Protein AF-J9FDU2-F1 (afdb_monomer)

InterPro domains:
  IPR003699 S-adenosylmethionine:tRNA ribosyltransferase-isomerase, QueA [PF02547] (1-35)
  IPR036100 S-adenosylmethionine:tRNA ribosyltransferase-isomerase, QueA superfamily [SSF111337] (1-36)
  IPR042118 QueA, domain 1 [G3DSA:3.40.1780.10] (1-36)

Structure (mmCIF, N/CA/C/O backbone):
data_AF-J9FDU2-F1
#
_entry.id   AF-J9FDU2-F1
#
loop_
_atom_site.group_PDB
_atom_site.id
_atom_site.type_symbol
_atom_site.label_atom_id
_atom_site.label_alt_id
_atom_site.label_comp_id
_atom_site.label_asym_id
_atom_site.label_entity_id
_atom_site.label_seq_id
_atom_site.pdbx_PDB_ins_code
_atom_site.Cartn_x
_atom_site.Cartn_y
_atom_site.Cartn_z
_atom_site.occupancy
_atom_site.B_iso_or_equiv
_atom_site.auth_seq_id
_atom_site.auth_comp_id
_atom_site.auth_asym_id
_atom_site.auth_atom_id
_atom_site.pdbx_PDB_model_num
ATOM 1 N N . MET A 1 1 ? 6.745 1.952 -5.756 1.00 77.69 1 MET A N 1
ATOM 2 C CA . MET A 1 1 ? 7.564 1.668 -6.959 1.00 77.69 1 MET A CA 1
ATOM 3 C C . MET A 1 1 ? 7.532 0.196 -7.352 1.00 77.69 1 MET A C 1
ATOM 5 O O . MET A 1 1 ? 6.998 -0.063 -8.413 1.00 77.69 1 MET A O 1
ATOM 9 N N . MET A 1 2 ? 7.998 -0.762 -6.533 1.00 94.69 2 MET A N 1
ATOM 10 C CA . MET A 1 2 ? 8.014 -2.190 -6.931 1.00 94.69 2 MET A CA 1
ATOM 11 C C . MET A 1 2 ? 6.625 -2.783 -7.240 1.00 94.69 2 MET A C 1
ATOM 13 O O . MET A 1 2 ? 6.453 -3.435 -8.264 1.00 94.69 2 MET A O 1
ATOM 17 N N . ALA A 1 3 ? 5.616 -2.519 -6.401 1.00 94.94 3 ALA A N 1
ATOM 18 C CA . ALA A 1 3 ? 4.247 -2.981 -6.661 1.00 94.94 3 ALA A CA 1
ATOM 19 C C . ALA A 1 3 ? 3.684 -2.389 -7.968 1.00 94.94 3 ALA A C 1
A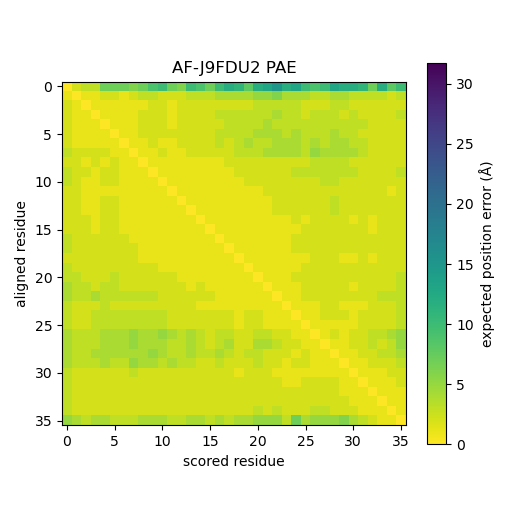TOM 21 O O . ALA A 1 3 ? 3.200 -3.125 -8.816 1.00 94.94 3 ALA A O 1
ATOM 22 N N . ALA A 1 4 ? 3.858 -1.078 -8.180 1.00 95.44 4 ALA A N 1
ATOM 23 C CA . ALA A 1 4 ? 3.459 -0.375 -9.404 1.00 95.44 4 ALA A CA 1
ATOM 24 C C . ALA A 1 4 ? 4.196 -0.859 -10.666 1.00 95.44 4 ALA A C 1
ATOM 26 O O . ALA A 1 4 ? 3.609 -0.876 -11.740 1.00 95.44 4 ALA A O 1
ATOM 27 N N . SER A 1 5 ? 5.465 -1.274 -10.566 1.00 96.62 5 SER A N 1
ATOM 28 C CA . SER A 1 5 ? 6.169 -1.868 -11.711 1.00 96.62 5 SER A CA 1
ATOM 29 C C . SER A 1 5 ? 5.669 -3.271 -12.056 1.00 96.62 5 SER A C 1
ATOM 31 O O . SER A 1 5 ? 5.809 -3.684 -13.199 1.00 96.62 5 SER A O 1
ATOM 33 N N . PHE A 1 6 ? 5.104 -3.997 -11.086 1.00 95.31 6 PHE A N 1
ATOM 34 C CA . PHE A 1 6 ? 4.577 -5.348 -11.287 1.00 95.31 6 PHE A CA 1
ATOM 35 C C . PHE A 1 6 ? 3.111 -5.337 -11.744 1.00 95.31 6 PHE A C 1
ATOM 37 O O . PHE A 1 6 ? 2.769 -5.994 -12.718 1.00 95.31 6 PHE A O 1
ATOM 44 N N . GLY A 1 7 ? 2.260 -4.559 -11.070 1.00 94.31 7 GLY A N 1
ATOM 45 C CA . GLY A 1 7 ? 0.818 -4.480 -11.329 1.00 94.31 7 GLY A CA 1
ATOM 46 C C . GLY A 1 7 ? 0.367 -3.289 -12.181 1.00 94.31 7 GLY A C 1
ATOM 47 O O . GLY A 1 7 ? -0.830 -3.098 -12.355 1.00 94.31 7 GLY A O 1
ATOM 48 N N . GLY A 1 8 ? 1.290 -2.472 -12.696 1.00 96.81 8 GLY A N 1
ATOM 49 C CA . GLY A 1 8 ? 0.968 -1.229 -13.403 1.00 96.81 8 GLY A CA 1
ATOM 50 C C . GLY A 1 8 ? 0.712 -0.057 -12.448 1.00 96.81 8 GLY A C 1
ATOM 51 O O . GLY A 1 8 ? 0.213 -0.224 -11.338 1.00 96.81 8 GLY A O 1
ATOM 52 N N . TYR A 1 9 ? 1.092 1.154 -12.862 1.00 96.38 9 TYR A N 1
ATOM 53 C CA . TYR A 1 9 ? 1.037 2.324 -11.982 1.00 96.38 9 TYR A CA 1
ATOM 54 C C . TYR A 1 9 ? -0.396 2.732 -11.630 1.00 96.38 9 TYR A C 1
ATOM 56 O O . TYR A 1 9 ? -0.703 2.866 -10.450 1.00 96.38 9 TYR A O 1
ATOM 64 N N . GLU A 1 10 ? -1.261 2.889 -12.633 1.00 97.38 10 GLU A N 1
ATOM 65 C CA . GLU A 1 10 ? -2.643 3.352 -12.441 1.00 97.38 10 GLU A CA 1
ATOM 66 C C . GLU A 1 10 ? -3.435 2.392 -11.548 1.00 97.38 10 GLU A C 1
ATOM 68 O O . GLU A 1 10 ? -3.922 2.804 -10.500 1.00 97.38 10 GLU A O 1
ATOM 73 N N . LEU A 1 11 ? -3.443 1.097 -11.885 1.00 97.00 11 LEU A N 1
ATOM 74 C CA . LEU A 1 11 ? -4.162 0.073 -11.121 1.00 97.00 11 LEU A CA 1
ATOM 75 C C . LEU A 1 11 ? -3.719 0.016 -9.654 1.00 97.00 11 LEU A C 1
ATOM 77 O O . LEU A 1 11 ? -4.542 -0.076 -8.745 1.00 97.00 11 LEU A O 1
ATOM 81 N N . ILE A 1 12 ? -2.408 0.062 -9.410 1.00 97.81 12 ILE A N 1
ATOM 82 C CA . ILE A 1 12 ? -1.875 -0.017 -8.051 1.00 97.81 12 ILE A CA 1
ATOM 83 C C . ILE A 1 12 ? -2.234 1.236 -7.253 1.00 97.81 12 ILE A C 1
ATOM 85 O O . ILE A 1 12 ? -2.572 1.118 -6.077 1.00 97.81 12 ILE A O 1
ATOM 89 N N . MET A 1 13 ? -2.196 2.419 -7.868 1.00 97.19 13 MET A N 1
ATOM 90 C CA . MET A 1 13 ? -2.579 3.659 -7.193 1.00 97.19 13 MET A CA 1
ATOM 91 C C . MET A 1 13 ? -4.079 3.707 -6.884 1.00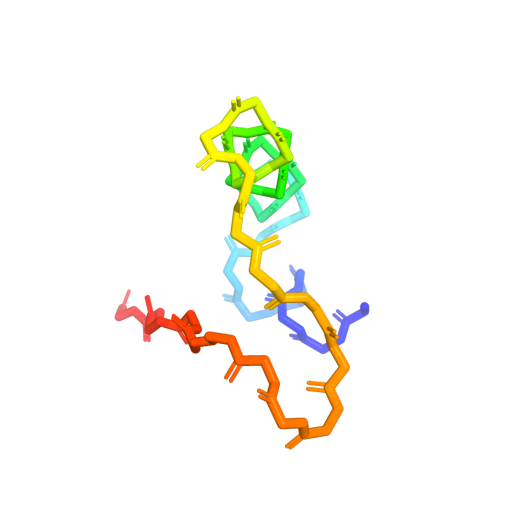 97.19 13 MET A C 1
ATOM 93 O O . MET A 1 13 ? -4.436 4.045 -5.759 1.00 97.19 13 MET A O 1
ATOM 97 N N . GLU A 1 14 ? -4.940 3.273 -7.807 1.00 97.88 14 GLU A N 1
ATOM 98 C CA . GLU A 1 14 ? -6.379 3.140 -7.543 1.00 97.88 14 GLU A CA 1
ATOM 99 C C . GLU A 1 14 ? -6.657 2.164 -6.386 1.00 97.88 14 GLU A C 1
ATOM 101 O O . GLU A 1 14 ? -7.457 2.455 -5.496 1.00 97.88 14 GLU A O 1
ATOM 106 N N . ALA A 1 15 ? -5.951 1.029 -6.333 1.00 97.69 15 ALA A N 1
ATOM 107 C CA . ALA A 1 15 ? -6.079 0.077 -5.230 1.00 97.69 15 ALA A CA 1
ATOM 108 C C . ALA A 1 15 ? -5.633 0.672 -3.879 1.00 97.69 15 ALA A C 1
ATOM 110 O O . ALA A 1 15 ? -6.248 0.387 -2.848 1.00 97.69 15 ALA A O 1
ATOM 111 N N . TYR A 1 16 ? -4.590 1.512 -3.866 1.00 97.19 16 TYR A N 1
ATOM 112 C CA . TYR A 1 16 ? -4.182 2.248 -2.666 1.00 97.19 16 TYR A CA 1
ATOM 113 C C . TYR A 1 16 ? -5.256 3.239 -2.204 1.00 97.19 16 TYR A C 1
ATOM 115 O O . 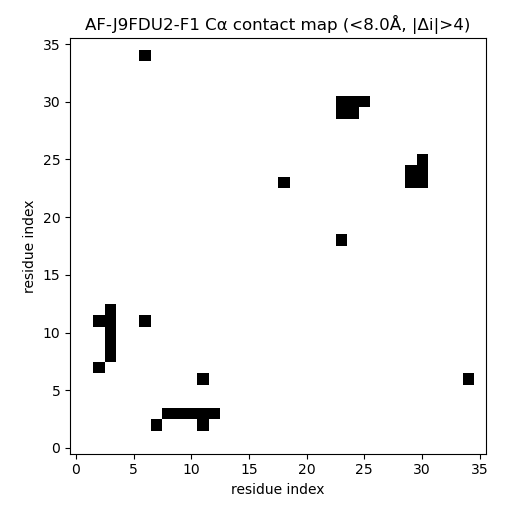TYR A 1 16 ? -5.512 3.318 -1.002 1.00 97.19 16 TYR A O 1
ATOM 123 N N . ASP A 1 17 ? -5.907 3.950 -3.126 1.00 97.94 17 ASP A N 1
ATOM 124 C CA . ASP A 1 17 ? -6.980 4.892 -2.794 1.00 97.94 17 ASP A CA 1
ATOM 125 C C . ASP A 1 17 ? -8.178 4.178 -2.157 1.00 97.94 17 ASP A C 1
ATOM 127 O O . ASP A 1 17 ? -8.681 4.610 -1.116 1.00 97.94 17 ASP A O 1
ATOM 131 N N . VAL A 1 18 ? -8.580 3.029 -2.708 1.00 98.06 18 VAL A N 1
ATOM 132 C CA . VAL A 1 18 ? -9.622 2.179 -2.109 1.00 98.06 18 VAL A CA 1
ATOM 133 C C . VAL A 1 18 ? -9.198 1.693 -0.720 1.00 98.06 18 VAL A C 1
ATOM 135 O O . VAL A 1 18 ? -9.971 1.778 0.234 1.00 98.06 18 VAL A O 1
ATOM 138 N N . ALA A 1 19 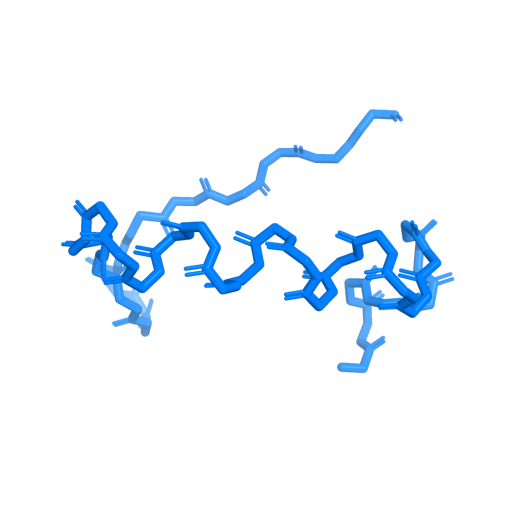? -7.952 1.242 -0.562 1.00 97.88 19 ALA A N 1
ATOM 139 C CA . ALA A 1 19 ? -7.436 0.782 0.726 1.00 97.88 19 ALA A CA 1
ATOM 140 C C . ALA A 1 19 ? -7.422 1.899 1.791 1.00 97.88 19 ALA A C 1
ATOM 142 O O . ALA A 1 19 ? -7.672 1.635 2.969 1.00 97.88 19 ALA A O 1
ATOM 143 N N . LEU A 1 20 ? -7.188 3.156 1.396 1.00 97.50 20 LEU A N 1
ATOM 144 C CA . LEU A 1 20 ? -7.298 4.312 2.290 1.00 97.50 20 LEU A CA 1
ATOM 145 C C . LEU A 1 20 ? -8.749 4.580 2.710 1.00 97.50 20 LEU A C 1
ATOM 147 O O . LEU A 1 20 ? -9.003 4.813 3.894 1.00 97.50 20 LEU A O 1
ATOM 151 N N . GLN A 1 21 ? -9.697 4.527 1.770 1.00 98.1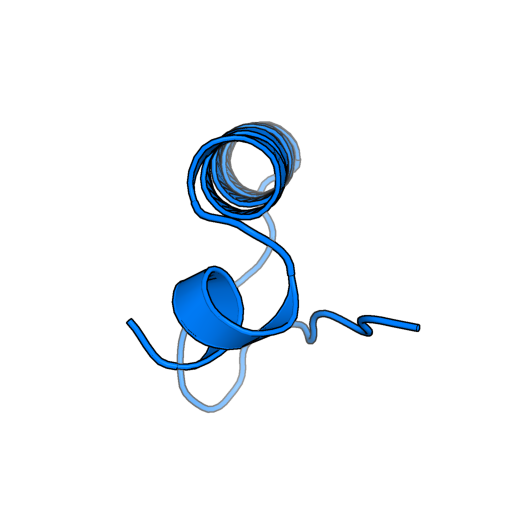9 21 GLN A N 1
ATOM 152 C CA . GLN A 1 21 ? -11.126 4.722 2.051 1.00 9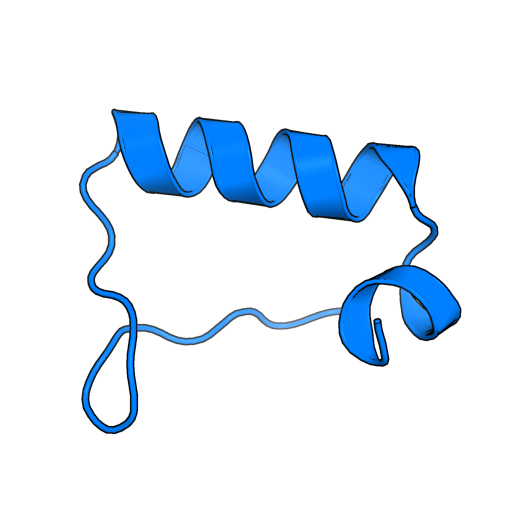8.19 21 GLN A CA 1
ATOM 153 C C . GLN A 1 21 ? -11.669 3.661 3.015 1.00 98.19 21 GLN A C 1
ATOM 155 O O . GLN A 1 21 ? -12.372 3.988 3.973 1.00 98.19 21 GLN A O 1
ATOM 160 N N . GLU A 1 22 ? -11.257 2.412 2.819 1.00 98.06 22 GLU A N 1
ATOM 161 C CA . GLU A 1 22 ? -11.623 1.267 3.657 1.00 98.06 22 GLU A CA 1
ATOM 162 C C . GLU A 1 22 ? -10.781 1.154 4.945 1.00 98.06 22 GLU A C 1
ATOM 164 O O . GLU A 1 22 ? -10.943 0.220 5.728 1.00 98.06 22 GLU A O 1
ATOM 169 N N . LYS A 1 23 ? -9.898 2.128 5.212 1.00 97.12 23 LYS A N 1
ATOM 170 C CA . LYS A 1 23 ? -9.066 2.219 6.427 1.00 97.12 23 LYS A CA 1
ATOM 171 C C . LYS A 1 23 ? -8.169 0.999 6.671 1.00 97.12 23 LYS A C 1
ATOM 173 O O . LYS A 1 23 ? -7.952 0.608 7.822 1.00 97.12 23 LYS A O 1
ATOM 178 N N . TYR A 1 24 ? -7.606 0.432 5.607 1.00 97.81 24 TYR A N 1
ATOM 179 C CA . TYR A 1 24 ? -6.562 -0.584 5.721 1.00 97.81 24 TYR A CA 1
ATOM 180 C C . TYR A 1 24 ? -5.350 -0.022 6.469 1.00 97.81 24 TYR A C 1
ATOM 182 O O . TYR A 1 24 ? -5.030 1.170 6.411 1.00 97.81 24 TYR A O 1
ATOM 190 N N . ARG A 1 25 ? -4.653 -0.896 7.191 1.00 97.44 25 ARG A N 1
ATOM 191 C CA . ARG A 1 25 ? -3.450 -0.530 7.935 1.00 97.44 25 ARG A CA 1
ATOM 192 C C . ARG A 1 25 ? -2.240 -0.653 7.027 1.00 97.44 25 ARG A C 1
ATOM 194 O O . ARG A 1 25 ? -2.016 -1.691 6.414 1.00 97.44 25 ARG A O 1
ATOM 201 N N . PHE A 1 26 ? -1.417 0.386 7.005 1.00 96.50 26 PHE A N 1
ATOM 202 C CA . PHE A 1 26 ? -0.168 0.414 6.251 1.00 96.50 26 PHE A CA 1
ATOM 203 C C . PHE A 1 26 ? 1.043 0.289 7.180 1.00 96.50 26 PHE A C 1
ATOM 205 O O . PHE A 1 26 ? 0.972 0.588 8.373 1.00 96.50 26 PHE A O 1
ATOM 212 N N . GLY A 1 27 ? 2.180 -0.120 6.616 1.00 93.94 27 GLY A N 1
ATOM 213 C CA . GLY A 1 27 ? 3.445 -0.281 7.333 1.00 93.94 27 GLY A CA 1
ATOM 214 C C . GLY A 1 27 ? 3.793 -1.743 7.609 1.00 93.94 27 GLY A C 1
ATOM 215 O O . GLY A 1 27 ? 3.147 -2.657 7.109 1.00 93.94 27 GLY A O 1
ATOM 216 N N . ALA A 1 28 ? 4.840 -1.967 8.406 1.00 95.81 28 ALA A N 1
ATOM 217 C CA . ALA A 1 28 ? 5.421 -3.300 8.606 1.00 95.81 28 ALA A CA 1
ATOM 218 C C . ALA A 1 28 ? 4.470 -4.324 9.259 1.00 95.81 28 ALA A C 1
ATOM 220 O O . ALA A 1 28 ? 4.638 -5.521 9.059 1.00 95.81 28 ALA A O 1
ATOM 221 N N . TYR A 1 29 ? 3.475 -3.852 10.015 1.00 96.19 29 TYR A N 1
ATOM 222 C CA . TYR A 1 29 ? 2.456 -4.676 10.685 1.00 96.19 29 TYR A CA 1
ATOM 223 C C . TYR A 1 29 ? 1.042 -4.370 10.173 1.00 96.19 29 TYR A C 1
ATOM 225 O O . TYR A 1 29 ? 0.056 -4.533 10.894 1.00 96.19 29 TYR A O 1
ATOM 233 N N . GLY A 1 30 ? 0.967 -3.834 8.954 1.00 96.06 30 GLY A N 1
ATOM 234 C CA . GLY A 1 30 ? -0.278 -3.537 8.272 1.00 96.06 30 GLY A CA 1
ATOM 235 C C . GLY A 1 30 ? -0.903 -4.764 7.619 1.00 96.06 30 GLY A C 1
ATOM 236 O O . GLY A 1 30 ? -0.475 -5.902 7.813 1.00 96.06 30 GLY A O 1
ATOM 237 N N . ASP A 1 31 ? -1.924 -4.500 6.824 1.00 97.44 31 ASP A N 1
ATOM 238 C CA . ASP A 1 31 ? -2.577 -5.492 5.986 1.00 97.44 31 ASP A CA 1
ATOM 239 C C . ASP A 1 31 ? -1.772 -5.687 4.679 1.00 97.44 31 ASP A C 1
ATOM 241 O O . ASP A 1 31 ? -0.872 -4.905 4.357 1.00 97.44 31 ASP A O 1
ATOM 245 N N 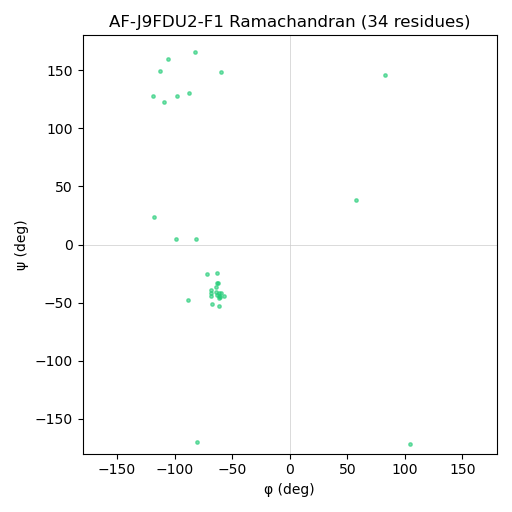. ALA A 1 32 ? -2.055 -6.758 3.933 1.00 95.88 32 ALA A N 1
ATOM 246 C CA . ALA A 1 32 ? -1.269 -7.160 2.764 1.00 95.88 32 ALA A CA 1
ATOM 247 C C . ALA A 1 32 ? -2.052 -7.018 1.451 1.00 95.88 32 ALA A C 1
ATOM 249 O O . ALA A 1 32 ? -3.265 -7.211 1.411 1.00 95.88 32 ALA A O 1
ATOM 250 N N . MET A 1 33 ? -1.331 -6.744 0.363 1.00 95.38 33 MET A N 1
ATOM 251 C CA . MET A 1 33 ? -1.865 -6.698 -0.998 1.00 95.38 33 MET A CA 1
ATOM 252 C C . MET A 1 33 ? -1.342 -7.902 -1.787 1.00 95.38 33 MET A C 1
ATOM 254 O O . MET A 1 33 ? -0.130 -8.087 -1.898 1.00 95.38 33 MET A O 1
ATOM 258 N N . LEU A 1 34 ? -2.252 -8.713 -2.329 1.00 96.00 34 LEU A N 1
ATOM 259 C CA . LEU A 1 34 ? -1.936 -9.814 -3.241 1.00 96.00 34 LEU A CA 1
ATOM 260 C C . LEU A 1 34 ? -2.146 -9.348 -4.686 1.00 96.00 34 LEU A C 1
ATOM 262 O O . LEU A 1 34 ? -3.220 -8.851 -5.013 1.00 96.00 34 LEU A O 1
ATOM 266 N N . ILE A 1 35 ? -1.136 -9.528 -5.537 1.00 94.50 35 ILE A N 1
ATOM 267 C CA . ILE A 1 35 ? -1.179 -9.199 -6.968 1.00 94.50 35 ILE A CA 1
ATOM 268 C C . ILE A 1 35 ? -0.948 -10.506 -7.739 1.00 94.50 35 ILE A C 1
ATOM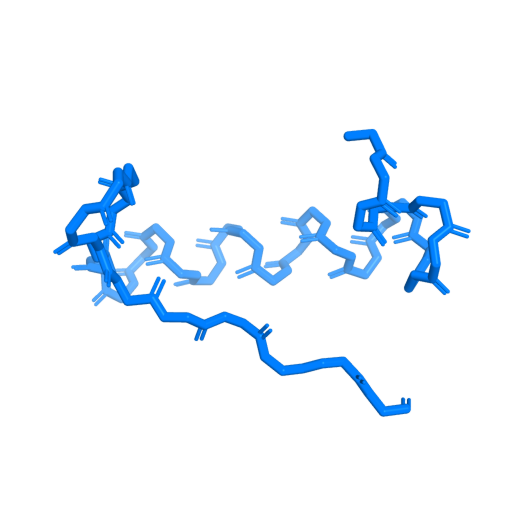 270 O O . ILE A 1 35 ? 0.013 -11.215 -7.428 1.00 94.50 35 ILE A O 1
ATOM 274 N N . LEU A 1 36 ? -1.835 -10.832 -8.687 1.00 91.19 36 LEU A N 1
ATOM 275 C CA . LEU A 1 36 ? -1.851 -12.075 -9.476 1.00 91.19 36 LEU A CA 1
ATOM 276 C C . LEU A 1 36 ? -1.724 -11.791 -10.973 1.00 91.19 36 LEU A C 1
ATOM 278 O O . LEU A 1 36 ? -2.291 -10.767 -11.412 1.00 91.19 36 LEU A O 1
#

pLDDT: mean 95.92, std 3.42, range [77.69, 98.19]

Secondary structure (DSSP, 8-state):
-HHHHHH-HHHHHHHHHHHHHTT---STTS------

Radius of gyration: 9.86 Å; Cα contacts (8 Å, |Δi|>4): 15; chains: 1; bounding box: 20×17×24 Å

Foldseek 3Di:
DVVCVVQNVVVVVVVVVVCVVVVFDDDPPTDDDDDD

Solvent-accessible surface area (backbone atoms only — not comparable to full-atom values): 2383 Å² total; per-residue (Å²): 108,72,64,28,73,72,62,38,57,66,61,44,51,54,52,49,55,53,37,57,76,72,64,60,48,76,67,98,86,35,67,86,87,88,86,134

Sequence (36 aa):
MMAASFGGYELIMEAYDVALQEKYRFGAYGDAMLIL

Mean predicted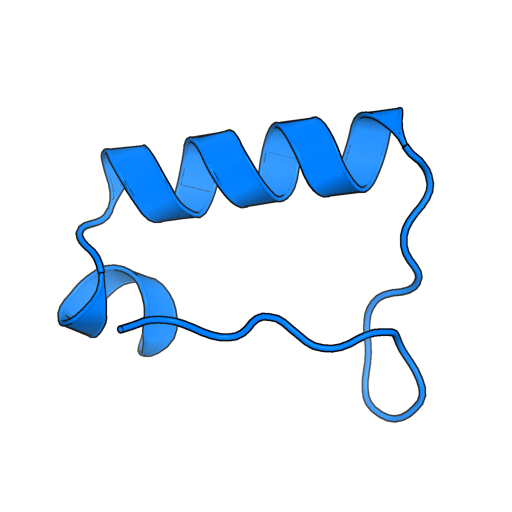 aligned error: 2.19 Å

Organism: NCBI:txid749906